Protein AF-A0A963QAR8-F1 (afdb_monomer_lite)

Radius of gyration: 36.23 Å; chains: 1; bounding box: 55×37×92 Å

Structure (mmCIF, N/CA/C/O backbone):
data_AF-A0A963QAR8-F1
#
_entry.id   AF-A0A963QAR8-F1
#
loop_
_atom_site.group_PDB
_atom_site.id
_atom_site.type_symbol
_atom_site.label_atom_id
_atom_site.label_alt_id
_atom_site.label_comp_id
_atom_site.label_asym_id
_atom_site.label_entity_id
_atom_site.label_seq_id
_atom_site.pdbx_PDB_ins_code
_atom_site.Cartn_x
_atom_site.Cartn_y
_atom_site.Cartn_z
_atom_site.occupancy
_atom_site.B_iso_or_equiv
_atom_site.auth_seq_id
_atom_site.auth_comp_id
_atom_site.auth_asym_id
_atom_site.auth_atom_id
_atom_site.pdbx_PDB_model_num
ATOM 1 N N . GLN A 1 1 ? -12.148 21.029 60.905 1.00 51.25 1 GLN A N 1
ATOM 2 C CA . GLN A 1 1 ? -12.798 21.181 59.579 1.00 51.25 1 GLN A CA 1
ATOM 3 C C . GLN A 1 1 ? -13.430 19.877 59.058 1.00 51.25 1 GLN A C 1
ATOM 5 O O . GLN A 1 1 ? -13.993 19.904 57.973 1.00 51.25 1 GLN A O 1
ATOM 10 N N . ALA A 1 2 ? -13.410 18.780 59.835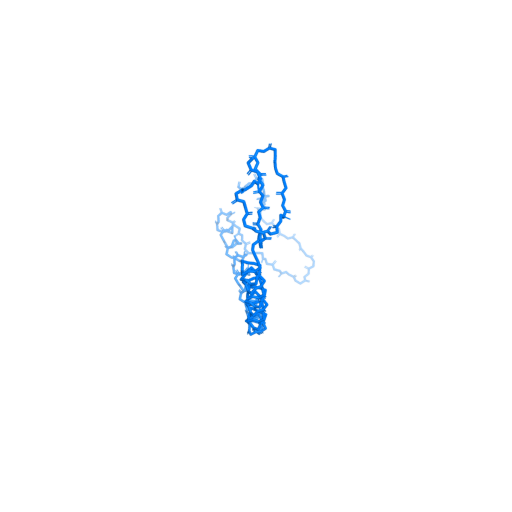 1.00 51.16 2 ALA A N 1
ATOM 11 C CA . ALA A 1 2 ? -14.081 17.512 59.518 1.00 51.16 2 ALA A CA 1
ATOM 12 C C . ALA A 1 2 ? -15.581 17.474 59.911 1.00 51.16 2 ALA A C 1
ATOM 14 O O . ALA A 1 2 ? -16.317 16.649 59.390 1.00 51.16 2 ALA A O 1
ATOM 15 N N . ASP A 1 3 ? -16.054 18.409 60.749 1.00 52.81 3 ASP A N 1
ATOM 16 C CA . ASP A 1 3 ? -17.440 18.464 61.269 1.00 52.81 3 ASP A CA 1
ATOM 17 C C . ASP A 1 3 ? -18.502 19.022 60.300 1.00 52.81 3 ASP A C 1
ATOM 19 O O . ASP A 1 3 ? -19.649 19.227 60.687 1.00 52.81 3 ASP A O 1
ATOM 23 N N . LYS A 1 4 ? -18.149 19.324 59.044 1.00 61.56 4 LYS A N 1
ATOM 24 C CA . LYS A 1 4 ? -19.089 19.894 58.051 1.00 61.56 4 LYS A CA 1
ATOM 25 C C . LYS A 1 4 ? -19.464 18.939 56.918 1.00 61.56 4 LYS A C 1
ATOM 27 O O . LYS A 1 4 ? -20.168 19.349 55.999 1.00 61.56 4 LYS A O 1
ATOM 32 N N . VAL A 1 5 ? -18.983 17.699 56.948 1.00 61.09 5 VAL A N 1
ATOM 33 C CA . VAL A 1 5 ? -19.246 16.721 55.888 1.00 61.09 5 VAL A CA 1
ATOM 34 C C . VAL A 1 5 ? -20.408 15.817 56.323 1.00 61.09 5 VAL A C 1
ATOM 36 O O . VAL A 1 5 ? -20.303 15.191 57.377 1.00 61.09 5 VAL A O 1
ATOM 39 N N . PRO A 1 6 ? -21.516 15.745 55.558 1.00 68.81 6 PRO A N 1
ATOM 40 C CA . PRO A 1 6 ? -22.638 14.861 55.878 1.00 68.81 6 PRO A CA 1
ATOM 41 C C . PRO A 1 6 ? -22.193 13.392 55.947 1.00 68.81 6 PRO A C 1
ATOM 43 O O . PRO A 1 6 ? -21.366 12.965 55.143 1.00 68.81 6 PRO A O 1
ATOM 46 N N . GLY A 1 7 ? -22.756 12.602 56.869 1.00 66.38 7 GLY A N 1
ATOM 47 C CA . GLY A 1 7 ? -22.339 11.210 57.120 1.00 66.38 7 GLY A CA 1
ATOM 48 C C . GLY A 1 7 ? -22.442 10.264 55.913 1.00 66.38 7 GLY A C 1
ATOM 49 O O . GLY A 1 7 ? -21.744 9.253 55.863 1.00 66.38 7 GLY A O 1
ATOM 50 N N . ASP A 1 8 ? -23.242 10.623 54.908 1.00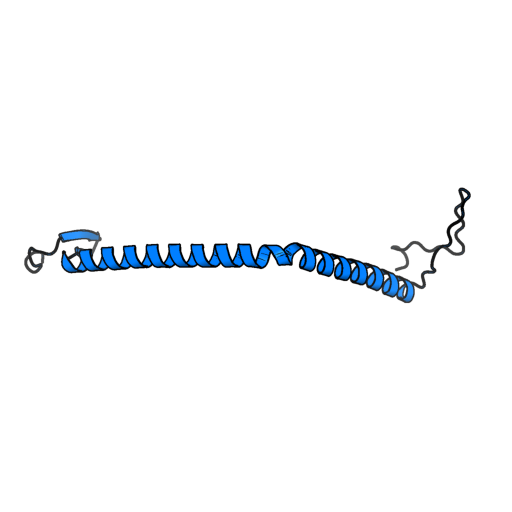 70.06 8 ASP A N 1
ATOM 51 C CA . ASP A 1 8 ? -23.410 9.849 53.672 1.00 70.06 8 ASP A CA 1
ATOM 52 C C . ASP A 1 8 ? -22.240 9.997 52.683 1.00 70.06 8 ASP A C 1
ATOM 54 O O . ASP A 1 8 ? -22.170 9.294 51.672 1.00 70.06 8 ASP A O 1
ATOM 58 N N . TYR A 1 9 ? -21.291 10.893 52.955 1.00 72.12 9 TYR A N 1
ATOM 59 C CA . TYR A 1 9 ? -20.128 11.124 52.106 1.00 72.12 9 TYR A CA 1
ATOM 60 C C . TYR A 1 9 ? -19.017 10.134 52.462 1.00 72.12 9 TYR A C 1
ATOM 62 O O . TYR A 1 9 ? -18.386 10.208 53.516 1.00 72.12 9 TYR A O 1
ATOM 70 N N . ARG A 1 10 ? -18.717 9.210 51.544 1.00 72.44 10 ARG A N 1
ATOM 71 C CA . ARG A 1 10 ? -17.624 8.245 51.714 1.00 72.44 10 ARG A CA 1
ATOM 72 C C . ARG A 1 10 ? -16.317 8.837 51.207 1.00 72.44 10 ARG A C 1
ATOM 74 O O . ARG A 1 10 ? -16.225 9.298 50.072 1.00 72.44 10 ARG A O 1
ATOM 81 N N . ARG A 1 11 ? -15.280 8.818 52.038 1.00 77.19 11 ARG A N 1
ATOM 82 C CA . ARG A 1 11 ? -13.959 9.367 51.707 1.00 77.19 11 ARG A CA 1
ATOM 83 C C . ARG A 1 11 ? -13.245 8.466 50.688 1.00 77.19 11 ARG A C 1
ATOM 85 O O . ARG A 1 11 ? -13.093 7.273 50.931 1.00 77.19 11 ARG A O 1
ATOM 92 N N . ARG A 1 12 ? -12.827 9.024 49.543 1.00 78.12 12 ARG A N 1
ATOM 93 C CA . ARG A 1 12 ? -12.226 8.292 48.403 1.00 78.12 12 ARG A CA 1
ATOM 94 C C . ARG A 1 12 ? -10.710 8.479 48.305 1.00 78.12 12 ARG A C 1
ATOM 96 O O . ARG A 1 12 ? -10.015 7.552 47.909 1.00 78.12 12 ARG A O 1
ATOM 103 N N . GLN A 1 13 ? -10.186 9.660 48.642 1.00 75.06 13 GLN A N 1
ATOM 104 C CA . GLN A 1 13 ? -8.749 9.956 48.562 1.00 75.06 13 GLN A CA 1
ATOM 105 C C . GLN A 1 13 ? -8.385 11.147 49.461 1.00 75.06 13 GLN A C 1
ATOM 107 O O . GLN A 1 13 ? -9.129 12.128 49.507 1.00 75.06 13 GLN A O 1
ATOM 112 N N . THR A 1 14 ? -7.231 11.095 50.134 1.00 74.12 14 THR A N 1
ATOM 113 C CA . THR A 1 14 ? -6.682 12.226 50.904 1.00 74.12 14 THR A CA 1
ATOM 114 C C . THR A 1 14 ? -5.474 12.805 50.166 1.00 74.12 14 THR A C 1
ATOM 116 O O . THR A 1 14 ? -4.553 12.071 49.818 1.00 74.12 14 THR A O 1
ATOM 119 N N . LEU A 1 15 ? -5.484 14.114 49.911 1.00 80.94 15 LEU A N 1
ATOM 120 C CA . LEU A 1 15 ? -4.394 14.876 49.293 1.00 80.94 15 LEU A CA 1
ATOM 121 C C . LEU A 1 15 ? -3.777 15.824 50.332 1.00 80.94 15 LEU A C 1
ATOM 123 O O . LEU A 1 15 ? -4.426 16.160 51.318 1.00 80.94 15 LEU A O 1
ATOM 127 N N . LYS A 1 16 ? -2.544 16.303 50.088 1.00 71.19 16 LYS A N 1
ATOM 128 C CA . LYS A 1 16 ? -1.783 17.163 51.025 1.00 71.19 16 LYS A CA 1
ATOM 129 C C . LYS A 1 16 ? -2.574 18.376 51.556 1.00 71.19 16 LYS A C 1
ATOM 131 O O . LYS A 1 16 ? -2.331 18.770 52.687 1.00 71.19 16 LYS A O 1
ATOM 136 N N . ASN A 1 17 ? -3.523 18.910 50.774 1.00 72.38 17 ASN A N 1
ATOM 137 C CA . ASN A 1 17 ? -4.328 20.092 51.121 1.00 72.38 17 ASN A CA 1
ATOM 138 C C . ASN A 1 17 ? -5.857 19.906 50.950 1.00 72.38 17 ASN A C 1
ATOM 140 O O . ASN A 1 17 ? -6.591 20.884 51.068 1.00 72.38 17 ASN A O 1
ATOM 144 N N . ALA A 1 18 ? -6.359 18.707 50.614 1.00 76.19 18 ALA A N 1
ATOM 145 C CA . ALA A 1 18 ? -7.791 18.497 50.347 1.00 76.19 18 ALA A CA 1
ATOM 146 C C . ALA A 1 18 ? -8.228 17.032 50.508 1.00 76.19 18 ALA A C 1
ATOM 14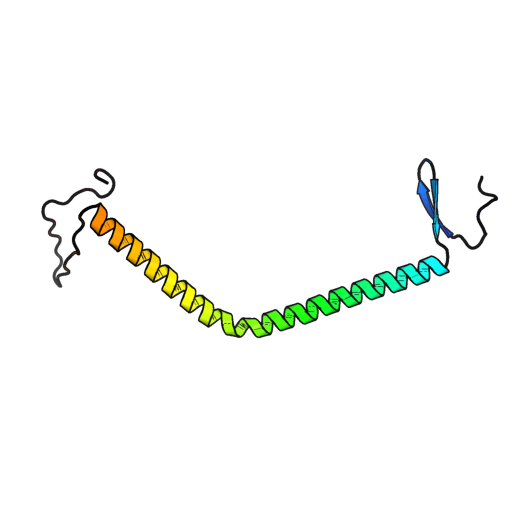8 O O . ALA A 1 18 ? -7.433 16.105 50.356 1.00 76.19 18 ALA A O 1
ATOM 149 N N . GLU A 1 19 ? -9.520 16.816 50.742 1.00 80.12 19 GLU A N 1
ATOM 150 C CA . GLU A 1 19 ? -10.129 15.491 50.875 1.00 80.12 19 GLU A CA 1
ATOM 151 C C . GLU A 1 19 ? -11.192 15.303 49.788 1.00 80.12 19 GLU A C 1
ATOM 153 O O . GLU A 1 19 ? -12.035 16.174 49.573 1.00 80.12 19 GLU A O 1
ATOM 158 N N . ARG A 1 20 ? -11.145 14.173 49.073 1.00 82.44 20 ARG A N 1
ATOM 159 C CA . ARG A 1 20 ? -12.155 13.812 48.069 1.00 82.44 20 ARG A CA 1
ATOM 160 C C . ARG A 1 20 ? -13.165 12.855 48.682 1.00 82.44 20 ARG A C 1
ATOM 162 O O . ARG A 1 20 ? -12.783 11.826 49.244 1.00 82.44 20 ARG A O 1
ATOM 169 N N . PHE A 1 21 ? -14.442 13.160 48.498 1.00 79.50 21 PHE A N 1
ATOM 170 C CA . PHE A 1 21 ? -15.564 12.347 48.953 1.00 79.50 21 PHE A CA 1
ATOM 171 C C . PHE A 1 21 ? -16.448 11.950 47.770 1.00 79.50 21 PHE A C 1
ATOM 173 O O . PHE A 1 21 ? -16.499 12.660 46.768 1.00 79.50 21 PHE A O 1
ATOM 180 N N . ILE A 1 22 ? -17.139 10.822 47.891 1.00 80.50 22 ILE A N 1
ATOM 181 C CA . ILE A 1 22 ? -18.139 10.350 46.937 1.00 80.50 22 ILE A CA 1
ATOM 182 C C . ILE A 1 22 ? -19.442 10.057 47.679 1.00 80.50 22 ILE A C 1
ATOM 184 O O . ILE A 1 22 ? -19.425 9.449 48.753 1.00 80.50 22 ILE A O 1
ATOM 188 N N . THR A 1 23 ? -20.568 10.491 47.120 1.00 85.81 23 THR A N 1
ATOM 189 C CA . THR A 1 23 ? -21.896 10.125 47.624 1.00 85.81 23 THR A CA 1
ATOM 190 C C . THR A 1 23 ? -22.390 8.857 46.921 1.00 85.81 23 THR A C 1
ATOM 192 O O . THR A 1 23 ? -21.973 8.581 45.791 1.00 85.81 23 THR A O 1
ATOM 195 N N . PRO A 1 24 ? -23.278 8.064 47.546 1.00 82.19 24 PRO A N 1
ATOM 196 C CA . PRO A 1 24 ? -23.872 6.887 46.912 1.00 82.19 24 PRO A CA 1
ATOM 197 C C . PRO A 1 24 ? -24.561 7.211 45.578 1.00 82.19 24 PRO A C 1
ATOM 199 O O . PRO A 1 24 ? -24.426 6.456 44.619 1.00 82.19 24 PRO A O 1
ATOM 202 N N . GLU A 1 25 ? -25.230 8.364 45.498 1.00 83.50 25 GLU A N 1
ATOM 203 C CA . GLU A 1 25 ? -25.901 8.867 44.291 1.00 83.50 25 GLU A CA 1
ATOM 204 C C . GLU A 1 25 ? -24.906 9.168 43.162 1.00 83.50 25 GLU A C 1
ATOM 206 O O . GLU A 1 25 ? -25.106 8.739 42.025 1.00 83.50 25 GLU A O 1
ATOM 211 N N . LEU A 1 26 ? -23.794 9.845 43.481 1.00 85.06 26 LEU A N 1
ATOM 212 C CA . LEU A 1 26 ? -22.730 10.116 42.511 1.00 85.06 26 LEU A CA 1
ATOM 213 C C . LEU A 1 26 ? -22.042 8.832 42.054 1.00 85.06 26 LEU A C 1
ATOM 215 O O . LEU A 1 26 ? -21.720 8.713 40.877 1.00 85.06 26 LEU A O 1
ATOM 219 N N . LYS A 1 27 ? -21.856 7.857 42.951 1.00 82.06 27 LYS A N 1
ATOM 220 C CA . LYS A 1 27 ? -21.280 6.558 42.591 1.00 82.06 27 LYS A CA 1
ATOM 221 C C . LYS A 1 27 ? -22.188 5.782 41.632 1.00 82.06 27 LYS A C 1
ATOM 223 O O . LYS A 1 27 ? -21.710 5.278 40.626 1.00 82.06 27 LYS A O 1
ATOM 228 N N . ALA A 1 28 ? -23.496 5.748 41.890 1.00 84.31 28 ALA A N 1
ATOM 229 C CA . ALA A 1 28 ? -24.454 5.106 40.988 1.00 84.31 28 ALA A CA 1
ATOM 230 C C . A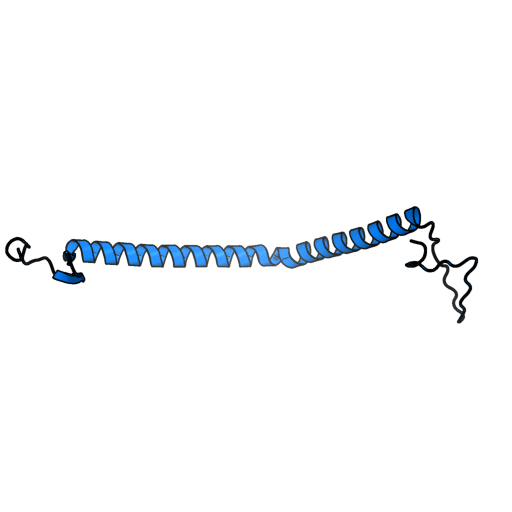LA A 1 28 ? -24.488 5.775 39.600 1.00 84.31 28 ALA A C 1
ATOM 232 O O . ALA A 1 28 ? -24.634 5.096 38.582 1.00 84.31 28 ALA A O 1
ATOM 233 N N . PHE A 1 29 ? -24.333 7.103 39.545 1.00 87.88 29 PHE A N 1
ATOM 234 C CA . PHE A 1 29 ? -24.222 7.831 38.282 1.00 87.88 29 PHE A CA 1
ATOM 235 C C . PHE A 1 29 ? -22.891 7.555 37.562 1.00 87.88 29 PHE A C 1
ATOM 237 O O . PHE A 1 29 ? -22.905 7.326 36.354 1.00 87.88 29 PHE A O 1
ATOM 244 N N . GLU A 1 30 ? -21.767 7.522 38.289 1.00 88.94 30 GLU A N 1
ATOM 245 C CA . GLU A 1 30 ? -20.434 7.163 37.770 1.00 88.94 30 GLU A CA 1
ATOM 246 C C . GLU A 1 30 ? -20.451 5.750 37.165 1.00 88.94 30 GLU A C 1
ATOM 248 O O . GLU A 1 30 ? -20.077 5.583 36.006 1.00 88.94 30 GLU A O 1
ATOM 253 N N . ASP A 1 31 ? -20.989 4.760 37.885 1.00 89.00 31 ASP A N 1
ATOM 254 C CA . ASP A 1 31 ? -21.101 3.372 37.418 1.00 89.00 31 ASP A CA 1
ATOM 255 C C . ASP A 1 31 ? -21.990 3.264 36.161 1.00 89.00 31 ASP A C 1
ATOM 257 O O . ASP A 1 31 ? -21.660 2.560 35.201 1.00 89.00 31 ASP A O 1
ATOM 261 N N . LYS A 1 32 ? -23.107 4.009 36.113 1.00 90.50 32 LYS A N 1
ATOM 262 C CA . LYS A 1 32 ? -23.993 4.055 34.937 1.00 90.50 32 LYS A CA 1
ATOM 263 C C . LYS A 1 32 ? -23.313 4.704 33.730 1.00 90.50 32 LYS A C 1
ATOM 265 O O . LYS A 1 32 ? -23.499 4.226 32.609 1.00 90.50 32 LYS A O 1
ATOM 270 N N . ALA A 1 33 ? -22.553 5.777 33.945 1.00 91.50 33 ALA A N 1
ATOM 271 C CA . ALA A 1 33 ? -21.822 6.476 32.894 1.00 91.50 33 ALA A CA 1
ATOM 272 C C . ALA A 1 33 ? -20.684 5.612 32.332 1.00 91.50 33 ALA A C 1
ATOM 274 O O . ALA A 1 33 ? -20.595 5.455 31.116 1.00 91.50 33 ALA A O 1
ATOM 275 N N . LEU A 1 34 ? -19.888 4.980 33.201 1.00 92.62 34 LEU A N 1
ATOM 276 C CA . LEU A 1 34 ? -18.818 4.055 32.810 1.00 92.62 34 LEU A CA 1
ATOM 277 C C . LEU A 1 34 ? -19.373 2.867 32.015 1.00 92.62 34 LEU A C 1
ATOM 279 O O . LEU A 1 34 ? -18.918 2.598 30.907 1.00 92.62 34 LEU A O 1
ATOM 283 N N . SER A 1 35 ? -20.439 2.227 32.506 1.00 93.50 35 SER A N 1
ATOM 284 C CA . SER A 1 35 ? -21.092 1.123 31.791 1.00 93.50 35 SER A CA 1
ATOM 285 C C . SER A 1 35 ? -21.691 1.550 30.443 1.00 93.50 35 SER A C 1
ATOM 287 O O . SER A 1 35 ? -21.728 0.771 29.487 1.00 93.50 35 SER A O 1
ATOM 289 N N . ALA A 1 36 ? -22.211 2.776 30.333 1.00 93.94 36 ALA A N 1
ATOM 290 C CA . ALA A 1 36 ? -22.695 3.303 29.059 1.00 93.94 36 ALA A CA 1
ATOM 291 C C . ALA A 1 36 ? -21.542 3.556 28.078 1.00 93.94 36 ALA A C 1
ATOM 293 O O . ALA A 1 36 ? -21.665 3.198 26.909 1.00 93.94 36 ALA A O 1
ATOM 294 N N . GLN A 1 37 ? -20.425 4.110 28.556 1.00 95.31 37 GLN A N 1
ATOM 295 C CA . GLN A 1 37 ? -19.232 4.361 27.751 1.00 95.31 37 GLN A CA 1
ATOM 296 C C . GLN A 1 37 ? -18.621 3.057 27.224 1.00 95.31 37 GLN A C 1
ATOM 298 O O . GLN A 1 37 ? -18.331 2.957 26.034 1.00 95.31 37 GLN A O 1
ATOM 303 N N . GLU A 1 38 ? -18.488 2.038 28.073 1.00 95.75 38 GLU A N 1
ATOM 304 C CA . GLU A 1 38 ? -17.986 0.722 27.661 1.00 95.75 38 GLU A CA 1
ATOM 305 C C . GLU A 1 38 ? -18.877 0.084 26.589 1.00 95.75 38 GLU A C 1
ATOM 307 O O . GLU A 1 38 ? -18.381 -0.413 25.577 1.00 95.75 38 GLU A O 1
ATOM 312 N N . ARG A 1 39 ? -20.204 0.148 26.760 1.00 96.25 39 ARG A N 1
ATOM 313 C CA . ARG A 1 39 ? -21.157 -0.371 25.765 1.00 96.25 39 ARG A CA 1
ATOM 314 C C . ARG A 1 39 ? -21.124 0.411 24.457 1.00 96.25 39 ARG A C 1
ATOM 316 O O . ARG A 1 39 ? -21.249 -0.201 23.398 1.00 96.25 39 ARG A O 1
ATOM 323 N N . ALA A 1 40 ? -20.962 1.731 24.519 1.00 96.94 40 ALA A N 1
ATOM 324 C CA . ALA A 1 40 ? -20.827 2.567 23.333 1.00 96.94 40 ALA A CA 1
ATOM 325 C C . ALA A 1 40 ? -19.571 2.181 22.541 1.00 96.94 40 ALA A C 1
ATOM 327 O O . ALA A 1 40 ? -19.676 1.863 21.359 1.00 96.94 40 ALA A O 1
ATOM 328 N N . LEU A 1 41 ? -18.420 2.077 23.211 1.00 97.50 41 LEU A N 1
ATOM 329 C CA . LEU A 1 41 ? -17.160 1.703 22.570 1.00 97.50 41 LEU A CA 1
ATOM 330 C C . LEU A 1 41 ? -17.208 0.284 21.982 1.00 97.50 41 LEU A C 1
ATOM 332 O O . LEU A 1 41 ? -16.756 0.052 20.861 1.00 97.50 41 LEU A O 1
ATOM 336 N N . ALA A 1 42 ? -17.805 -0.668 22.705 1.00 97.50 42 ALA A N 1
ATOM 337 C CA . ALA A 1 42 ? -18.010 -2.021 22.194 1.00 97.50 42 ALA A CA 1
ATOM 338 C C . ALA A 1 42 ? -18.899 -2.025 20.940 1.00 97.50 42 ALA A C 1
ATOM 340 O O . ALA A 1 42 ? -18.632 -2.760 19.987 1.00 97.50 42 ALA A O 1
ATOM 341 N N . ARG A 1 43 ? -19.940 -1.182 20.912 1.00 97.31 43 ARG A N 1
ATOM 342 C CA . ARG A 1 43 ? -20.825 -1.057 19.753 1.00 97.31 43 ARG A CA 1
ATOM 343 C C . ARG A 1 43 ? -20.123 -0.413 18.562 1.00 97.31 43 ARG A C 1
ATOM 345 O O . ARG A 1 43 ? -20.305 -0.894 17.449 1.00 97.31 43 ARG A O 1
ATOM 352 N N . GLU A 1 44 ? -19.332 0.629 18.785 1.00 98.19 44 GLU A N 1
ATOM 353 C CA . GLU A 1 44 ? -18.526 1.264 17.739 1.00 98.19 44 GLU A CA 1
ATOM 354 C C . GLU A 1 44 ? -17.557 0.269 17.114 1.00 98.19 44 GLU A C 1
ATOM 356 O O . GLU A 1 44 ? -17.544 0.119 15.895 1.00 98.19 44 GLU A O 1
ATOM 361 N N . LYS A 1 45 ? -16.820 -0.481 17.941 1.00 97.94 45 LYS A N 1
ATOM 362 C CA . LYS A 1 45 ? -15.907 -1.519 17.460 1.00 97.94 45 LYS A CA 1
ATOM 363 C C . LYS A 1 45 ? -16.634 -2.566 16.613 1.00 97.94 45 LYS A C 1
ATOM 365 O O . LYS A 1 45 ? -16.186 -2.870 15.515 1.00 97.94 45 LYS A O 1
ATOM 370 N N . TYR A 1 46 ? -17.783 -3.052 17.077 1.00 98.12 46 TYR A N 1
ATOM 371 C CA . TYR A 1 46 ? -18.591 -4.025 16.338 1.00 98.12 46 TYR A CA 1
ATOM 372 C C . TYR A 1 46 ? -19.082 -3.499 14.978 1.00 98.12 46 TYR A C 1
ATOM 374 O O . TYR A 1 46 ? -19.135 -4.240 13.997 1.00 98.12 46 TYR A O 1
ATOM 382 N N . LEU A 1 47 ? -19.475 -2.225 14.904 1.00 98.38 47 LEU A N 1
ATOM 383 C CA . LEU A 1 47 ? -19.886 -1.602 13.643 1.00 98.38 47 LEU A CA 1
ATOM 384 C C . LEU A 1 47 ? -18.691 -1.371 12.712 1.00 98.38 47 LEU A C 1
ATOM 386 O O . LEU A 1 47 ? -18.812 -1.554 11.504 1.00 98.38 47 LEU A O 1
ATOM 390 N N . TYR A 1 48 ? -17.542 -1.001 13.272 1.00 98.25 48 TYR A N 1
ATOM 391 C CA . TYR A 1 48 ? -16.307 -0.810 12.523 1.00 98.25 48 TYR A CA 1
ATOM 392 C C . TYR A 1 48 ? -15.794 -2.124 11.921 1.00 98.25 48 TYR A C 1
ATOM 394 O O . TYR A 1 48 ? -15.446 -2.153 10.747 1.00 98.25 48 TYR A O 1
ATOM 402 N N . GLU A 1 49 ? -15.816 -3.222 12.678 1.00 98.19 49 GLU A N 1
ATOM 403 C CA . GLU A 1 49 ? -15.442 -4.553 12.179 1.00 98.19 49 GLU A CA 1
ATOM 404 C C . GLU A 1 49 ? -16.333 -4.984 11.006 1.00 98.19 49 GLU A C 1
ATOM 406 O O . GLU A 1 49 ? -15.819 -5.366 9.960 1.00 98.19 49 GLU A O 1
ATOM 411 N N . GLN A 1 50 ? -17.654 -4.797 11.107 1.00 98.25 50 GLN A N 1
ATOM 412 C CA . GLN A 1 50 ? -18.565 -5.070 9.986 1.00 98.25 50 GLN A CA 1
ATOM 413 C C . GLN A 1 50 ? -18.284 -4.206 8.756 1.00 98.25 50 GLN A C 1
ATOM 415 O O . GLN A 1 50 ? -18.436 -4.669 7.626 1.00 98.25 50 GLN A O 1
ATOM 420 N N . LEU A 1 51 ? -17.898 -2.944 8.956 1.00 98.00 51 LEU A N 1
ATOM 421 C CA . LEU A 1 51 ? -17.506 -2.079 7.850 1.00 98.00 51 LEU A CA 1
ATOM 422 C C . LEU A 1 51 ? -16.240 -2.610 7.168 1.00 98.00 51 LEU A C 1
ATOM 424 O O . LEU A 1 51 ? -16.181 -2.622 5.941 1.00 98.00 51 LEU A O 1
ATOM 428 N N . LEU A 1 52 ? -15.251 -3.072 7.935 1.00 97.88 52 LEU A N 1
ATOM 429 C CA . LEU A 1 52 ? -14.046 -3.684 7.375 1.00 97.88 52 LEU A CA 1
ATOM 430 C C . LEU A 1 52 ? -14.373 -4.961 6.596 1.00 97.88 52 LEU A C 1
ATOM 432 O O . LEU A 1 52 ? -13.899 -5.109 5.471 1.00 97.88 52 LEU A O 1
ATOM 436 N N . ASP A 1 53 ? -15.238 -5.823 7.132 1.00 97.44 53 ASP A N 1
ATOM 437 C CA . ASP A 1 53 ? -15.689 -7.035 6.439 1.00 97.44 53 ASP A CA 1
ATOM 438 C C . ASP A 1 53 ? -16.378 -6.698 5.108 1.00 97.44 53 ASP A C 1
ATOM 440 O O . ASP A 1 53 ? -16.101 -7.316 4.078 1.00 97.44 53 ASP A O 1
ATOM 444 N N . ALA A 1 54 ? -17.229 -5.667 5.100 1.00 97.25 54 ALA A N 1
ATOM 445 C CA . ALA A 1 54 ? -17.883 -5.185 3.887 1.00 97.25 54 ALA A CA 1
ATOM 446 C C . ALA A 1 54 ? -16.886 -4.600 2.871 1.00 97.25 54 ALA A C 1
ATOM 448 O O . ALA A 1 54 ? -17.081 -4.740 1.666 1.00 97.25 54 ALA A O 1
ATOM 449 N N . LEU A 1 55 ? -15.807 -3.963 3.335 1.00 97.38 55 LEU A N 1
ATOM 450 C CA . LEU A 1 55 ? -14.764 -3.406 2.472 1.00 97.38 55 LEU A CA 1
ATOM 451 C C . LEU A 1 55 ? -13.793 -4.468 1.941 1.00 97.38 55 LEU A C 1
ATOM 453 O O . LEU A 1 55 ? -13.178 -4.255 0.893 1.00 97.38 55 LEU A O 1
ATOM 457 N N . GLN A 1 56 ? -13.674 -5.616 2.610 1.00 97.44 56 GLN A N 1
ATOM 458 C CA . GLN A 1 56 ? -12.706 -6.662 2.280 1.00 97.44 56 GLN A CA 1
ATOM 459 C C . GLN A 1 56 ? -12.828 -7.152 0.826 1.00 97.44 56 GLN A C 1
ATOM 461 O O . GLN A 1 56 ? -11.819 -7.419 0.172 1.00 97.44 56 GLN A O 1
ATOM 466 N N . ILE A 1 57 ? -14.049 -7.205 0.280 1.00 96.88 57 ILE A N 1
ATOM 467 C CA . ILE A 1 57 ? -14.300 -7.626 -1.111 1.00 96.88 57 ILE A CA 1
ATOM 468 C C . ILE A 1 57 ? -13.671 -6.682 -2.148 1.00 96.88 57 ILE A C 1
ATOM 470 O O . ILE A 1 57 ? -13.399 -7.088 -3.277 1.00 96.88 57 ILE A O 1
ATOM 474 N N . HIS A 1 58 ? -13.420 -5.425 -1.776 1.00 97.69 58 HIS A N 1
ATOM 475 C CA . HIS A 1 58 ? -12.851 -4.412 -2.662 1.00 97.69 58 HIS A CA 1
ATOM 476 C C . HIS A 1 58 ? -11.321 -4.398 -2.649 1.00 97.69 58 HIS A C 1
ATOM 478 O O . HIS A 1 58 ? -10.717 -3.779 -3.523 1.00 97.69 58 HIS A O 1
ATOM 484 N N . VAL A 1 59 ? -10.682 -5.110 -1.715 1.00 97.62 59 VAL A N 1
ATOM 485 C CA . VAL A 1 59 ? -9.219 -5.132 -1.579 1.00 97.62 59 VAL A CA 1
ATOM 486 C C . VAL A 1 59 ? -8.551 -5.644 -2.853 1.00 97.62 59 VAL A C 1
ATOM 488 O O . VAL A 1 59 ? -7.658 -4.984 -3.373 1.00 97.62 59 VAL A O 1
ATOM 491 N N . ALA A 1 60 ? -9.002 -6.776 -3.401 1.00 97.81 60 ALA A N 1
ATOM 492 C CA . ALA A 1 60 ? -8.399 -7.337 -4.611 1.00 97.81 60 ALA A CA 1
ATOM 493 C C . ALA A 1 60 ? -8.512 -6.389 -5.829 1.00 97.81 60 ALA A C 1
ATOM 495 O O . ALA A 1 60 ? -7.474 -6.092 -6.425 1.00 97.81 60 ALA A O 1
ATOM 496 N N . PRO A 1 61 ? -9.695 -5.828 -6.162 1.00 97.81 61 PRO A N 1
ATOM 497 C CA . PRO A 1 61 ? -9.809 -4.790 -7.189 1.00 97.81 61 PRO A CA 1
ATOM 498 C C . PRO A 1 61 ? -8.897 -3.577 -6.958 1.00 97.81 61 PRO A C 1
ATOM 500 O O . PRO A 1 61 ? -8.252 -3.108 -7.895 1.00 97.81 61 PRO A O 1
ATOM 503 N N . LEU A 1 62 ? -8.802 -3.082 -5.718 1.00 98.38 62 LEU A N 1
ATOM 504 C CA . LEU A 1 62 ? -7.926 -1.956 -5.3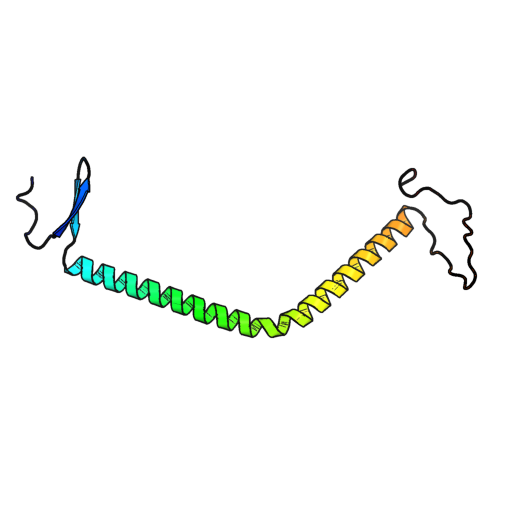79 1.00 98.38 62 LEU A CA 1
ATOM 505 C C . LEU A 1 62 ? -6.448 -2.301 -5.597 1.00 98.38 62 LEU A C 1
ATOM 507 O O . LEU A 1 62 ? -5.707 -1.488 -6.147 1.00 98.38 62 LEU A O 1
ATOM 511 N N . CYS A 1 63 ? -6.021 -3.514 -5.237 1.00 98.25 63 CYS A N 1
ATOM 512 C CA . CYS A 1 63 ? -4.666 -3.990 -5.506 1.00 98.25 63 CYS A CA 1
ATOM 513 C C . CYS A 1 63 ? -4.373 -4.071 -7.009 1.00 98.25 63 CYS A C 1
ATOM 515 O O . CYS A 1 63 ? -3.293 -3.665 -7.434 1.00 98.25 63 CYS A O 1
ATOM 517 N N . THR A 1 64 ? -5.324 -4.537 -7.822 1.00 98.38 64 THR A N 1
ATOM 518 C CA . THR A 1 64 ? -5.170 -4.559 -9.284 1.00 98.38 64 THR A CA 1
ATOM 519 C C . THR A 1 64 ? -4.991 -3.152 -9.850 1.00 98.38 64 THR A C 1
ATOM 521 O O . THR A 1 64 ? -4.096 -2.926 -10.663 1.00 98.38 64 THR A O 1
ATOM 524 N N . VAL A 1 65 ? -5.788 -2.182 -9.391 1.00 98.44 65 VAL A N 1
ATOM 525 C CA . VAL A 1 65 ? -5.640 -0.777 -9.804 1.00 98.44 65 VAL A CA 1
ATOM 526 C C . VAL A 1 65 ? -4.281 -0.225 -9.376 1.00 98.44 65 VAL A C 1
ATOM 528 O O . VAL A 1 65 ? -3.595 0.401 -10.181 1.00 98.44 65 VAL A O 1
ATOM 531 N N . ALA A 1 66 ? -3.852 -0.498 -8.144 1.00 98.50 66 ALA A N 1
ATOM 532 C CA . ALA A 1 66 ? -2.550 -0.062 -7.648 1.00 98.50 66 ALA A CA 1
ATOM 533 C C . ALA A 1 66 ? -1.390 -0.624 -8.492 1.00 98.50 66 ALA A C 1
ATOM 535 O O . ALA A 1 66 ? -0.464 0.109 -8.830 1.00 98.50 66 ALA A O 1
ATOM 536 N N . GLN A 1 67 ? -1.457 -1.897 -8.895 1.00 98.50 67 GLN A N 1
ATOM 537 C CA . GLN A 1 67 ? -0.457 -2.525 -9.767 1.00 98.50 67 GLN A CA 1
ATOM 538 C C . GLN A 1 67 ? -0.446 -1.928 -11.176 1.00 98.50 67 GLN A C 1
ATOM 540 O O . GLN A 1 67 ? 0.626 -1.718 -11.749 1.00 98.50 67 GLN A O 1
ATOM 545 N N . ALA A 1 68 ? -1.622 -1.629 -11.731 1.00 98.38 68 ALA A N 1
ATOM 546 C CA . ALA A 1 68 ? -1.732 -0.975 -13.029 1.00 98.38 68 ALA A CA 1
ATOM 547 C C . ALA A 1 68 ? -1.107 0.429 -12.993 1.00 98.38 68 ALA A C 1
ATOM 549 O O . ALA A 1 68 ? -0.320 0.773 -13.874 1.00 98.38 68 ALA A O 1
ATOM 550 N N . LEU A 1 69 ? -1.388 1.205 -11.940 1.00 98.56 69 LEU A N 1
ATOM 551 C CA . LEU A 1 69 ? -0.799 2.530 -11.737 1.00 98.56 69 LEU A CA 1
ATOM 552 C C . LEU A 1 69 ? 0.721 2.463 -11.559 1.00 98.56 69 LEU A C 1
ATOM 554 O O . LEU A 1 69 ? 1.431 3.238 -12.189 1.00 98.56 69 LEU A O 1
ATOM 558 N N . ALA A 1 70 ? 1.227 1.513 -10.769 1.00 98.56 70 ALA A N 1
ATOM 559 C CA . ALA A 1 70 ? 2.667 1.332 -10.583 1.00 98.56 70 ALA A CA 1
ATOM 560 C C . ALA A 1 70 ? 3.378 0.944 -11.891 1.00 98.56 70 ALA A C 1
ATOM 562 O O . ALA A 1 70 ? 4.466 1.435 -12.184 1.00 98.56 70 ALA A O 1
ATOM 563 N N . SER A 1 71 ? 2.748 0.091 -12.704 1.00 98.50 71 SER 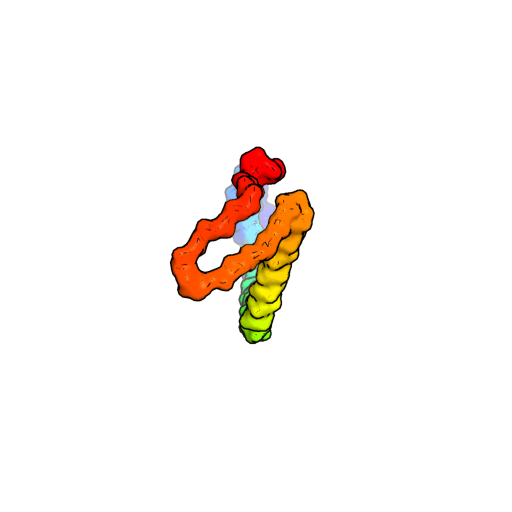A N 1
ATOM 564 C CA . SER A 1 71 ? 3.285 -0.296 -14.014 1.00 98.50 71 SER A CA 1
ATOM 565 C C . SER A 1 71 ? 3.324 0.896 -14.970 1.00 98.50 71 SER A C 1
ATOM 567 O O . SER A 1 71 ? 4.312 1.093 -15.675 1.00 98.50 71 SER A O 1
ATOM 569 N N . LEU A 1 72 ? 2.266 1.711 -14.974 1.00 98.56 72 LEU A N 1
ATOM 570 C CA . LEU A 1 72 ? 2.199 2.930 -15.772 1.00 98.56 72 LEU A CA 1
ATOM 571 C C . LEU A 1 72 ? 3.279 3.935 -15.357 1.00 98.56 72 LEU A C 1
ATOM 573 O O . LEU A 1 72 ? 3.952 4.477 -16.227 1.00 98.56 72 LEU A O 1
ATOM 577 N N . ASP A 1 73 ? 3.463 4.152 -14.055 1.00 98.69 73 ASP A N 1
ATOM 578 C CA . ASP A 1 73 ? 4.475 5.064 -13.515 1.00 98.69 73 ASP A CA 1
ATOM 579 C C . ASP A 1 73 ? 5.895 4.636 -13.915 1.00 98.69 73 ASP A C 1
ATOM 581 O O . ASP A 1 73 ? 6.662 5.429 -14.460 1.00 98.69 73 ASP A O 1
ATOM 585 N N . ALA A 1 74 ? 6.215 3.346 -13.773 1.00 98.25 74 ALA A N 1
ATOM 586 C CA . ALA A 1 74 ? 7.507 2.806 -14.191 1.00 98.25 74 ALA A CA 1
ATOM 587 C C . ALA A 1 74 ? 7.759 2.987 -15.700 1.00 98.25 74 ALA A C 1
ATOM 589 O O . ALA A 1 74 ? 8.848 3.395 -16.108 1.00 98.25 74 ALA A O 1
ATOM 590 N N . LEU A 1 75 ? 6.755 2.719 -16.542 1.00 98.00 75 LEU A N 1
ATOM 591 C CA . LEU A 1 75 ? 6.863 2.914 -17.991 1.00 98.00 75 LEU A CA 1
ATOM 592 C C . LEU A 1 75 ? 6.981 4.396 -18.367 1.00 98.00 75 LEU A C 1
ATOM 594 O O . LEU A 1 75 ? 7.759 4.736 -19.259 1.00 98.00 75 LEU A O 1
ATOM 598 N N . ALA A 1 76 ? 6.249 5.278 -17.686 1.00 98.19 76 ALA A N 1
ATOM 599 C CA . ALA A 1 76 ? 6.331 6.718 -17.893 1.00 98.19 76 ALA A CA 1
ATOM 600 C C . ALA A 1 76 ? 7.721 7.254 -17.524 1.00 98.19 76 ALA A C 1
ATOM 602 O O . ALA A 1 76 ? 8.301 8.015 -18.298 1.00 98.19 76 ALA A O 1
ATOM 603 N N . ALA A 1 77 ? 8.289 6.795 -16.406 1.00 97.31 77 ALA A N 1
ATOM 604 C CA . ALA A 1 77 ? 9.650 7.129 -16.005 1.00 97.31 77 ALA A CA 1
ATOM 605 C C . ALA A 1 77 ? 10.681 6.655 -17.042 1.00 97.31 77 ALA A C 1
ATOM 607 O O . ALA A 1 77 ? 11.556 7.424 -17.431 1.00 97.31 77 ALA A O 1
ATOM 608 N N . LEU A 1 78 ? 10.565 5.423 -17.551 1.00 96.50 78 LEU A N 1
ATOM 609 C CA . LEU A 1 78 ? 11.455 4.916 -18.606 1.00 96.50 78 LEU A CA 1
ATOM 610 C C . LEU A 1 78 ? 11.327 5.714 -19.911 1.00 96.50 78 LEU A C 1
ATOM 612 O O . LEU A 1 78 ? 12.339 6.020 -20.541 1.00 96.50 78 LEU A O 1
ATOM 616 N N . CYS A 1 79 ? 10.103 6.078 -20.300 1.00 97.00 79 CYS A N 1
ATOM 617 C CA . CYS A 1 79 ? 9.842 6.906 -21.476 1.00 97.00 79 CYS A CA 1
ATOM 618 C C . CYS A 1 79 ? 10.502 8.283 -21.335 1.00 97.00 79 CYS A C 1
ATOM 620 O O . CYS A 1 79 ? 11.272 8.694 -22.203 1.00 97.00 79 CYS A O 1
ATOM 622 N N . GLU A 1 80 ? 10.278 8.960 -20.210 1.00 96.94 80 GLU A N 1
ATOM 623 C CA . GLU A 1 80 ? 10.883 10.262 -19.940 1.00 96.94 80 GLU A CA 1
ATOM 624 C C . GLU A 1 80 ? 12.414 10.175 -19.915 1.00 96.94 80 GLU A C 1
ATOM 626 O O . GLU A 1 80 ? 13.069 10.962 -20.595 1.00 96.94 80 GLU A O 1
ATOM 631 N N . ARG A 1 81 ? 12.998 9.170 -19.246 1.00 95.12 81 ARG A N 1
ATOM 632 C CA . ARG A 1 81 ? 14.453 8.941 -19.275 1.00 95.12 81 ARG A CA 1
ATOM 633 C C . ARG A 1 81 ? 14.972 8.726 -20.693 1.00 95.12 81 ARG A C 1
ATOM 635 O O . ARG A 1 81 ? 16.025 9.263 -21.023 1.00 95.12 81 ARG A O 1
ATOM 642 N N . SER A 1 82 ? 14.245 7.979 -21.526 1.00 95.06 82 SER A N 1
ATOM 643 C CA . SER A 1 82 ? 14.671 7.716 -22.903 1.00 95.06 82 SER A CA 1
ATOM 644 C C . SER A 1 82 ? 14.717 8.977 -23.760 1.00 95.06 82 SER A C 1
ATOM 646 O O . SER A 1 82 ? 15.656 9.150 -24.530 1.00 95.06 82 SER A O 1
ATOM 648 N N . LEU A 1 83 ? 13.762 9.890 -23.572 1.00 95.12 83 LEU A N 1
ATOM 649 C CA . LEU A 1 83 ? 13.730 11.166 -24.280 1.00 95.12 83 LEU A CA 1
ATOM 650 C C . LEU A 1 83 ? 14.805 12.122 -23.754 1.00 95.12 83 LEU A C 1
ATOM 652 O O . LEU A 1 83 ? 15.516 12.741 -24.540 1.00 95.12 83 LEU A O 1
ATOM 656 N N . THR A 1 84 ? 14.948 12.221 -22.432 1.00 94.88 84 THR A N 1
ATOM 657 C CA . THR A 1 84 ? 15.891 13.143 -21.785 1.00 94.88 84 THR A CA 1
ATOM 658 C C . THR A 1 84 ? 17.349 12.749 -22.030 1.00 94.88 84 THR A C 1
ATOM 660 O O . THR A 1 84 ? 18.198 13.618 -22.214 1.00 94.88 84 THR A O 1
ATOM 663 N N . LEU A 1 85 ? 17.651 11.448 -22.049 1.00 93.38 85 LEU A N 1
ATOM 664 C CA . LEU A 1 85 ? 19.015 10.924 -22.189 1.00 93.38 85 LEU A CA 1
ATOM 665 C C . LEU A 1 85 ? 19.326 10.402 -23.600 1.00 93.38 85 LEU A C 1
ATOM 667 O O . LEU A 1 85 ? 20.397 9.817 -23.815 1.00 93.38 85 LEU A O 1
ATOM 671 N N . ASP A 1 86 ? 18.405 10.615 -24.547 1.00 93.00 86 ASP A N 1
ATOM 672 C CA . ASP A 1 86 ? 18.516 10.175 -25.940 1.00 93.00 86 ASP A CA 1
ATOM 673 C C . ASP A 1 86 ? 18.868 8.675 -26.021 1.00 93.00 86 ASP A C 1
ATOM 675 O O . ASP A 1 86 ? 19.859 8.253 -26.621 1.00 93.00 86 ASP A O 1
ATOM 679 N N . TRP A 1 87 ? 18.100 7.858 -25.293 1.00 93.94 87 TRP A N 1
ATOM 680 C CA . TRP A 1 87 ? 18.224 6.403 -25.329 1.00 93.94 87 TRP A CA 1
ATOM 681 C C . TRP A 1 87 ? 17.386 5.823 -26.462 1.00 93.94 87 TRP A C 1
ATOM 683 O O . TRP A 1 87 ? 16.284 6.282 -26.754 1.00 93.94 87 TRP A O 1
ATOM 693 N N . CYS A 1 88 ? 17.889 4.746 -27.060 1.00 93.75 88 CYS A N 1
ATOM 694 C CA . CYS A 1 88 ? 17.176 3.979 -28.071 1.00 93.75 88 CYS A CA 1
ATOM 695 C C . CYS A 1 88 ? 16.608 2.678 -27.486 1.00 93.75 88 CYS A C 1
ATOM 697 O O . CYS A 1 88 ? 17.138 2.121 -26.522 1.00 93.75 88 CYS A O 1
ATOM 699 N N . ALA A 1 89 ? 15.522 2.183 -28.085 1.00 95.12 89 ALA A N 1
ATOM 700 C CA . ALA A 1 89 ? 14.974 0.876 -27.744 1.00 95.12 89 ALA A CA 1
ATOM 701 C C . ALA A 1 89 ? 15.919 -0.236 -28.251 1.00 95.12 89 ALA A C 1
ATOM 703 O O . ALA A 1 89 ? 16.230 -0.254 -29.447 1.00 95.12 89 ALA A O 1
ATOM 704 N N . PRO A 1 90 ? 16.374 -1.164 -27.389 1.00 95.12 90 PRO A N 1
ATOM 705 C CA . PRO A 1 90 ? 17.242 -2.259 -27.807 1.00 95.12 90 PRO A CA 1
ATOM 706 C C . PRO A 1 90 ? 16.490 -3.266 -28.687 1.00 95.12 90 PRO A C 1
ATOM 708 O O . PRO A 1 90 ? 15.275 -3.435 -28.571 1.00 95.12 90 PRO A O 1
ATOM 711 N N . GLN A 1 91 ? 17.232 -3.969 -29.542 1.00 96.75 91 GLN A N 1
ATOM 712 C CA . GLN A 1 91 ? 16.722 -5.072 -30.355 1.00 96.75 91 GLN A CA 1
ATOM 713 C C . GLN A 1 91 ? 17.183 -6.405 -29.765 1.00 96.75 91 GLN A C 1
ATOM 715 O O . GLN A 1 91 ? 18.306 -6.518 -29.276 1.00 96.75 91 GLN A O 1
ATOM 720 N N . PHE A 1 92 ? 16.316 -7.413 -29.815 1.00 96.56 92 PHE A N 1
ATOM 721 C CA . PHE A 1 92 ? 16.614 -8.753 -29.317 1.00 96.56 92 PHE A CA 1
ATOM 722 C C . PHE A 1 92 ? 16.880 -9.706 -30.485 1.00 96.56 92 PHE A C 1
ATOM 724 O O . PHE A 1 92 ? 16.150 -9.688 -31.477 1.00 96.56 92 PHE A O 1
ATOM 731 N N . ALA A 1 93 ? 17.903 -10.548 -30.346 1.00 96.44 93 ALA A N 1
ATOM 732 C CA . ALA A 1 93 ? 18.237 -11.619 -31.281 1.00 96.44 93 ALA A CA 1
ATOM 733 C C . ALA A 1 93 ? 18.094 -12.988 -30.598 1.00 96.44 93 ALA A C 1
ATOM 735 O O . ALA A 1 93 ? 18.172 -13.089 -29.373 1.00 96.44 93 ALA A O 1
ATOM 736 N N . ASN A 1 94 ? 17.873 -14.039 -31.391 1.00 96.38 94 ASN A N 1
ATOM 737 C CA . ASN A 1 94 ? 17.731 -15.409 -30.881 1.00 96.38 94 ASN A CA 1
ATOM 738 C C . ASN A 1 94 ? 19.081 -16.065 -30.552 1.00 96.38 94 ASN A C 1
ATOM 740 O O . ASN A 1 94 ? 19.126 -17.017 -29.775 1.00 96.38 94 ASN A O 1
ATOM 744 N N . ASP A 1 95 ? 20.164 -15.560 -31.139 1.00 96.56 95 ASP A N 1
ATOM 745 C CA . ASP A 1 95 ? 21.520 -16.042 -30.910 1.00 96.56 95 ASP A CA 1
ATOM 746 C C . ASP A 1 95 ? 22.208 -15.238 -29.794 1.00 96.56 95 ASP A C 1
ATOM 748 O O . ASP A 1 95 ? 21.910 -14.055 -29.607 1.00 96.56 95 ASP A O 1
ATOM 752 N N . PRO A 1 96 ? 23.157 -15.834 -29.049 1.00 96.69 96 PRO A N 1
ATOM 753 C CA . PRO A 1 96 ? 23.932 -15.105 -28.051 1.00 96.69 96 PRO A CA 1
ATOM 754 C C . PRO A 1 96 ? 24.797 -14.012 -28.700 1.00 96.69 96 PRO A C 1
ATOM 756 O O . PRO A 1 96 ? 25.845 -14.298 -29.278 1.00 96.69 96 PRO A O 1
ATOM 759 N N . CYS A 1 97 ? 24.386 -12.749 -28.577 1.00 95.88 97 CYS A N 1
ATOM 760 C CA . CYS A 1 97 ? 25.138 -11.598 -29.077 1.00 95.88 97 CYS A CA 1
ATOM 761 C C . CYS A 1 97 ? 24.980 -10.365 -28.179 1.00 95.88 97 CYS A C 1
ATOM 763 O O . CYS A 1 97 ? 23.972 -10.204 -27.490 1.00 95.88 97 CYS A O 1
ATOM 765 N N . ILE A 1 98 ? 25.967 -9.467 -28.225 1.00 96.81 98 ILE A N 1
ATOM 766 C CA . ILE A 1 98 ? 25.894 -8.120 -27.648 1.00 96.81 98 ILE A CA 1
ATOM 767 C C . ILE A 1 98 ? 26.585 -7.170 -28.623 1.00 96.81 98 ILE A C 1
ATOM 769 O O . ILE A 1 98 ? 27.803 -7.215 -28.779 1.00 96.81 98 ILE A O 1
ATOM 773 N N . GLU A 1 99 ? 25.808 -6.295 -29.251 1.00 95.69 99 GLU A N 1
ATOM 774 C CA . GLU A 1 99 ? 26.315 -5.254 -30.142 1.00 95.69 99 GLU A CA 1
ATOM 775 C C . GLU A 1 99 ? 25.814 -3.892 -29.661 1.00 95.69 99 GLU A C 1
ATOM 777 O O . GLU A 1 99 ? 24.616 -3.682 -29.479 1.00 95.69 99 GLU A O 1
ATOM 782 N N . ILE A 1 100 ? 26.742 -2.967 -29.407 1.00 95.75 100 ILE A N 1
ATOM 783 C CA . ILE A 1 100 ? 26.442 -1.623 -28.903 1.00 95.75 100 ILE A CA 1
ATOM 784 C C . ILE A 1 100 ? 27.205 -0.619 -29.761 1.00 95.75 100 ILE A C 1
ATOM 786 O O . ILE A 1 100 ? 28.434 -0.612 -29.783 1.00 95.75 100 ILE A O 1
ATOM 790 N N . THR A 1 101 ? 26.484 0.253 -30.461 1.00 95.06 101 THR A N 1
ATOM 791 C CA . THR A 1 101 ? 27.078 1.342 -31.247 1.00 95.06 101 THR A CA 1
ATOM 792 C C . THR A 1 101 ? 27.029 2.640 -30.448 1.00 95.06 101 THR A C 1
ATOM 794 O O . THR A 1 101 ? 25.967 3.022 -29.970 1.00 95.06 101 THR A O 1
ATOM 797 N N . ALA A 1 102 ? 28.173 3.319 -30.299 1.00 92.06 102 ALA A N 1
ATOM 798 C CA . ALA A 1 102 ? 28.285 4.599 -29.584 1.00 92.06 102 ALA A CA 1
ATOM 799 C C . ALA A 1 102 ? 27.680 4.593 -28.158 1.00 92.06 102 ALA A C 1
ATOM 801 O O . ALA A 1 102 ? 27.074 5.569 -27.719 1.00 92.06 102 ALA A O 1
ATOM 802 N N . GLY A 1 103 ? 27.848 3.482 -27.431 1.00 91.06 103 GLY A N 1
ATOM 803 C CA . GLY A 1 103 ? 27.313 3.316 -26.079 1.00 91.06 103 GLY A CA 1
ATOM 804 C C . GLY A 1 103 ? 27.860 4.344 -25.084 1.00 91.06 103 GLY A C 1
ATOM 805 O O . GLY A 1 103 ? 29.054 4.645 -25.071 1.00 91.06 103 GLY A O 1
ATOM 806 N N . ARG A 1 104 ? 26.974 4.852 -24.223 1.00 92.50 104 ARG A N 1
ATOM 807 C CA . ARG A 1 104 ? 27.270 5.819 -23.156 1.00 92.50 104 ARG A CA 1
ATOM 808 C C . ARG A 1 104 ? 27.014 5.190 -21.790 1.00 92.50 104 ARG A C 1
ATOM 810 O O . ARG A 1 104 ? 26.083 4.403 -21.637 1.00 92.50 104 ARG A O 1
ATOM 817 N N . HIS A 1 105 ? 27.812 5.545 -20.784 1.00 92.06 105 HIS A N 1
ATOM 818 C CA . HIS A 1 105 ? 27.589 5.050 -19.425 1.00 92.06 105 HIS A CA 1
ATOM 819 C C . HIS A 1 105 ? 26.455 5.847 -18.744 1.00 92.06 105 HIS A C 1
ATOM 821 O O . HIS A 1 105 ? 26.618 7.055 -18.545 1.00 92.06 105 HIS A O 1
ATOM 827 N N . PRO A 1 106 ? 25.352 5.204 -18.308 1.00 88.56 106 PRO A N 1
ATOM 828 C CA . PRO A 1 106 ? 24.109 5.883 -17.922 1.00 88.56 106 PRO A CA 1
ATOM 829 C C . PRO A 1 106 ? 24.203 6.743 -16.656 1.00 88.56 106 PRO A C 1
ATOM 831 O O . PRO A 1 106 ? 23.311 7.534 -16.408 1.00 88.56 106 PRO A O 1
ATOM 834 N N . VAL A 1 107 ? 25.257 6.596 -15.847 1.00 88.69 107 VAL A N 1
ATOM 835 C CA . VAL A 1 107 ? 25.474 7.405 -14.627 1.00 88.69 107 VAL A CA 1
ATOM 836 C C . VAL A 1 107 ? 26.559 8.473 -14.804 1.00 88.69 107 VAL A C 1
ATOM 838 O O . VAL A 1 107 ? 26.552 9.477 -14.106 1.00 88.69 107 VAL A O 1
ATOM 841 N N . VAL A 1 108 ? 27.510 8.272 -15.722 1.00 86.25 108 VAL A N 1
ATOM 842 C CA . VAL A 1 108 ? 28.676 9.172 -15.864 1.00 86.25 108 VAL A CA 1
ATOM 843 C C . VAL A 1 108 ? 28.369 10.328 -16.821 1.00 86.25 108 VAL A C 1
ATOM 845 O O . VAL A 1 108 ? 29.002 11.374 -16.737 1.00 86.25 108 VAL A O 1
ATOM 848 N N . GLN A 1 109 ? 27.410 10.138 -17.729 1.00 64.31 109 GLN A N 1
ATOM 849 C CA . GLN A 1 109 ? 27.012 11.112 -18.750 1.00 64.31 109 GLN A CA 1
ATOM 850 C C . GLN A 1 109 ? 25.525 11.510 -18.660 1.00 64.31 109 GLN A C 1
ATOM 852 O O . GLN A 1 109 ? 24.999 12.042 -19.635 1.00 64.31 109 GLN A O 1
ATOM 857 N N . ALA A 1 110 ? 24.850 11.205 -17.541 1.00 56.81 110 ALA A N 1
ATOM 858 C CA . ALA A 1 110 ? 23.477 11.651 -17.274 1.00 56.81 110 ALA A CA 1
ATOM 859 C C . ALA A 1 110 ? 23.406 13.118 -16.839 1.00 56.81 110 ALA A C 1
ATOM 861 O O . ALA A 1 110 ? 24.395 13.606 -16.247 1.00 56.81 110 ALA A O 1
#

pLDDT: mean 89.48, std 11.87, range [51.16, 98.69]

Foldseek 3Di:
DVVPDPPQWDWDDDDPPDTDTDGPVNVVVVVVVVVVVVVVVVVVVVVVVVVVVVCVVCVVVVVVVVVVVVVVVVVVVVVVLCVVVVNDDDDDDPDDDDDDDPDDDSPPRD

Secondary structure (DSSP, 8-state):
--TTS-TT-EEEEEETTEEEEE-HHHHHHHHHHHHHHHHHHHHHHHHHHHHHHHHHHHHHHHHHHHHHHHHHHHHHHHHHHHHHTTPPPP---SSS----SS---TTT--

Sequence (110 aa):
QADKVPGDYRRRQTLKNAERFITPELKAFEDKALSAQERALAREKYLYEQLLDALQIHVAPLCTVAQALASLDALAALCERSLTLDWCAPQFANDPCIEITAGRHPVVQA